Protein AF-A0A1I4N9W4-F1 (afdb_monomer_lite)

Radius of gyration: 17.31 Å; chains: 1; bounding box: 41×51×43 Å

Secondary structure (DSSP, 8-state):
--STHHHHHHHHHHHHHSS---------------HHHHHHHHHHHHHHHTHHHHHHHHS-TTTHHHHHHHHHHHHHHHH---SEEEHHHHHHT--SS--HHHHHHHHHHHHHTTSSEE-SSEEE-TTPPPHHHHHHHHH-

Sequence (140 aa):
MFAGYLFLAGLVWLFLFAGGKKKEQSSSPAITKPHESYDDLERFVELLQSGWSGVSKKVEKVRLPVFATALFVFLRNENSNRSKMSISEFMEYIESDFEKSNLCDLARVAASQGLLEFDGSIVDLKDAPTLKKLLQKLFR

pLDDT: mean 75.77, std 19.56, range [30.22, 95.75]

Structure (mmCIF, N/CA/C/O backbone):
data_AF-A0A1I4N9W4-F1
#
_entry.id   AF-A0A1I4N9W4-F1
#
loop_
_atom_site.group_PDB
_atom_site.id
_atom_site.type_symbol
_atom_site.label_atom_id
_atom_site.label_alt_id
_atom_site.label_comp_id
_atom_site.label_asym_id
_atom_site.label_entity_id
_atom_site.label_seq_id
_atom_site.pdbx_PDB_ins_code
_atom_site.Cartn_x
_atom_site.Cartn_y
_atom_site.Cartn_z
_atom_site.occupancy
_atom_site.B_iso_or_equiv
_atom_site.auth_seq_id
_atom_site.auth_comp_id
_atom_site.auth_asym_id
_atom_site.auth_atom_id
_atom_site.pdbx_PDB_model_num
ATOM 1 N N . MET A 1 1 ? 26.961 17.331 -3.109 1.00 43.72 1 MET A N 1
ATOM 2 C CA . MET A 1 1 ? 26.208 18.599 -3.017 1.00 43.72 1 MET A CA 1
ATOM 3 C C . MET A 1 1 ? 25.538 18.858 -4.361 1.00 43.72 1 MET A C 1
ATOM 5 O O . MET A 1 1 ? 26.236 18.892 -5.360 1.00 43.72 1 MET A O 1
ATOM 9 N N . PHE A 1 2 ? 24.204 18.971 -4.348 1.00 46.72 2 PHE A N 1
ATOM 10 C CA . PHE A 1 2 ? 23.332 19.522 -5.401 1.00 46.72 2 PHE A CA 1
ATOM 11 C C . PHE A 1 2 ? 23.308 18.855 -6.793 1.00 46.72 2 PHE A C 1
ATOM 13 O O . PHE A 1 2 ? 23.692 19.470 -7.779 1.00 46.72 2 PHE A O 1
ATOM 20 N N . ALA A 1 3 ? 22.745 17.643 -6.897 1.00 42.88 3 ALA A N 1
ATOM 21 C CA . ALA A 1 3 ? 22.283 17.087 -8.186 1.00 42.88 3 ALA A CA 1
ATOM 22 C C . ALA A 1 3 ? 20.801 16.643 -8.191 1.00 42.88 3 ALA A C 1
ATOM 24 O O . ALA A 1 3 ? 20.201 16.552 -9.256 1.00 42.88 3 ALA A O 1
ATOM 25 N N . GLY A 1 4 ? 20.174 16.439 -7.023 1.00 39.00 4 GLY A N 1
ATOM 26 C CA . GLY A 1 4 ? 18.785 15.950 -6.931 1.00 39.00 4 GLY A CA 1
ATOM 27 C C . GLY A 1 4 ? 17.691 16.987 -7.225 1.00 39.00 4 GLY A C 1
ATOM 28 O O . GLY A 1 4 ? 16.578 16.623 -7.582 1.00 39.00 4 GLY A O 1
ATOM 29 N N . TYR A 1 5 ? 17.992 18.288 -7.142 1.00 44.47 5 TYR A N 1
ATOM 30 C CA . TYR A 1 5 ? 16.978 19.339 -7.343 1.00 44.47 5 TYR A CA 1
ATOM 31 C C . TYR A 1 5 ? 16.657 19.633 -8.816 1.00 44.47 5 TYR A C 1
ATOM 33 O O . TYR A 1 5 ? 15.600 20.185 -9.111 1.00 44.47 5 TYR A O 1
ATOM 41 N N . LEU A 1 6 ? 17.533 19.251 -9.752 1.00 46.62 6 LEU A N 1
ATOM 42 C CA . LEU A 1 6 ? 17.300 19.483 -11.183 1.00 46.62 6 LEU A CA 1
ATOM 43 C C . LEU A 1 6 ? 16.367 18.434 -11.807 1.00 46.62 6 LEU A C 1
ATOM 45 O O . LEU A 1 6 ? 15.723 18.722 -12.813 1.00 46.62 6 LEU A O 1
ATOM 49 N N . PHE A 1 7 ? 16.237 17.252 -11.196 1.00 50.47 7 PHE A N 1
ATOM 50 C CA . PHE A 1 7 ? 15.380 16.186 -11.721 1.00 50.47 7 PHE A CA 1
ATOM 51 C C . PHE A 1 7 ? 13.899 16.396 -11.363 1.00 50.47 7 PHE A C 1
ATOM 53 O O . PHE A 1 7 ? 13.030 16.234 -12.219 1.00 50.47 7 PHE A O 1
ATOM 60 N N . LEU A 1 8 ? 13.609 16.872 -10.144 1.00 51.22 8 LEU A N 1
ATOM 61 C CA . LEU A 1 8 ? 12.237 17.177 -9.712 1.00 51.22 8 LEU A CA 1
ATOM 62 C C . LEU A 1 8 ? 11.617 18.338 -10.509 1.00 51.22 8 LEU A C 1
ATOM 64 O O . LEU A 1 8 ? 10.459 18.269 -10.915 1.00 51.22 8 LEU A O 1
ATOM 68 N N . ALA A 1 9 ? 12.402 19.385 -10.792 1.00 51.72 9 ALA A N 1
ATOM 69 C CA . ALA A 1 9 ? 11.951 20.503 -11.623 1.00 51.72 9 ALA A CA 1
ATOM 70 C C . ALA A 1 9 ? 11.684 20.072 -13.079 1.00 51.72 9 ALA A C 1
ATOM 72 O O . ALA A 1 9 ? 10.755 20.576 -13.709 1.00 51.72 9 ALA A O 1
ATOM 73 N N . GLY A 1 10 ? 12.453 19.106 -13.599 1.00 47.53 10 GLY A N 1
ATOM 74 C CA . GLY A 1 10 ? 12.253 18.533 -14.933 1.00 47.53 10 GLY A CA 1
ATOM 75 C C . GLY A 1 10 ? 10.955 17.729 -15.061 1.00 47.53 10 GLY A C 1
ATOM 76 O O . GLY A 1 10 ? 10.261 17.851 -16.072 1.00 47.53 10 GLY A O 1
ATOM 77 N N . LEU A 1 11 ? 10.584 16.975 -14.022 1.00 56.06 11 LEU A N 1
ATOM 78 C CA . LEU A 1 11 ? 9.321 16.229 -13.972 1.00 56.06 11 LEU A CA 1
ATOM 79 C C . LEU A 1 11 ? 8.111 17.171 -13.966 1.00 56.06 11 LEU A C 1
ATOM 81 O O . LEU A 1 11 ? 7.211 17.015 -14.789 1.00 56.06 11 LEU A O 1
ATOM 85 N N . VAL A 1 12 ? 8.122 18.215 -13.130 1.00 57.28 12 VAL A N 1
ATOM 86 C CA . VAL A 1 12 ? 7.032 19.211 -13.086 1.00 57.28 12 VAL A CA 1
ATOM 87 C C . VAL A 1 12 ? 6.925 19.993 -14.406 1.00 57.28 12 VAL A C 1
ATOM 89 O O . VAL A 1 12 ? 5.821 20.251 -14.890 1.00 57.28 12 VAL A O 1
ATOM 92 N N . TRP A 1 13 ? 8.054 20.319 -15.047 1.00 46.56 13 TRP A N 1
ATOM 93 C CA . TRP A 1 13 ? 8.070 21.034 -16.329 1.00 46.56 13 TRP A CA 1
ATOM 94 C C . TRP A 1 13 ? 7.523 20.193 -17.496 1.00 46.56 13 TRP A C 1
ATOM 96 O O . TRP A 1 13 ? 6.801 20.716 -18.349 1.00 46.56 13 TRP A O 1
ATOM 106 N N . LEU A 1 14 ? 7.814 18.888 -17.534 1.00 54.12 14 LEU A N 1
ATOM 107 C CA . LEU A 1 14 ? 7.288 17.980 -18.562 1.00 54.12 14 LEU A CA 1
ATOM 108 C C . LEU A 1 14 ? 5.758 17.847 -18.491 1.00 54.12 14 LEU A C 1
ATOM 110 O O . LEU A 1 14 ? 5.108 17.825 -19.538 1.00 54.12 14 LEU A O 1
ATOM 114 N N . PHE A 1 15 ? 5.166 17.863 -17.292 1.00 56.66 15 PHE A N 1
ATOM 115 C CA . PHE A 1 15 ? 3.706 17.839 -17.126 1.00 56.66 15 PHE A CA 1
ATOM 116 C C . PHE A 1 15 ? 3.018 19.159 -17.507 1.00 56.66 15 PHE A C 1
ATOM 118 O O . PHE A 1 15 ? 1.895 19.129 -18.013 1.00 56.66 15 PHE A O 1
ATOM 125 N N . LEU A 1 16 ? 3.680 20.307 -17.325 1.00 55.78 16 LEU A N 1
ATOM 126 C CA . LEU A 1 16 ? 3.128 21.615 -17.702 1.00 55.78 16 LEU A CA 1
ATOM 127 C C . LEU A 1 16 ? 3.194 21.890 -19.216 1.00 55.78 16 LEU A C 1
ATOM 129 O O . LEU A 1 16 ? 2.328 22.589 -19.738 1.00 55.78 16 LEU A O 1
ATOM 133 N N . PHE A 1 17 ? 4.174 21.330 -19.940 1.00 50.53 17 PHE A N 1
ATOM 134 C CA . PHE A 1 17 ? 4.397 21.640 -21.364 1.00 50.53 17 PHE A CA 1
ATOM 135 C C . PHE A 1 17 ? 4.078 20.510 -22.360 1.00 50.53 17 PHE A C 1
ATOM 137 O O . PHE A 1 17 ? 3.990 20.783 -23.559 1.00 50.53 17 PHE A O 1
ATOM 144 N N . ALA A 1 18 ? 3.827 19.270 -21.920 1.00 46.31 18 ALA A N 1
ATOM 145 C CA . ALA A 1 18 ? 3.349 18.202 -22.813 1.00 46.31 18 ALA A CA 1
ATOM 146 C C . ALA A 1 18 ? 1.893 18.411 -23.296 1.00 46.31 18 ALA A C 1
ATOM 148 O O . ALA A 1 18 ? 1.441 17.763 -24.241 1.00 46.31 18 ALA A O 1
ATOM 149 N N . GLY A 1 19 ? 1.164 19.359 -22.699 1.00 41.97 19 GLY A N 1
ATOM 150 C CA . GLY A 1 19 ? -0.192 19.756 -23.078 1.00 41.97 19 GLY A CA 1
ATOM 151 C C . GLY A 1 19 ? -0.254 20.912 -24.081 1.00 41.97 19 GLY A C 1
ATOM 152 O O . GLY A 1 19 ? -0.772 21.966 -23.751 1.00 41.97 19 GLY A O 1
ATOM 153 N N . GLY A 1 20 ? 0.233 20.706 -25.307 1.00 38.22 20 GLY A N 1
ATOM 154 C CA . GLY A 1 20 ? -0.336 21.292 -26.533 1.00 38.22 20 GLY A CA 1
ATOM 155 C C . GLY A 1 20 ? -0.428 22.824 -26.692 1.00 38.22 20 GLY A C 1
ATOM 156 O O . GLY A 1 20 ? -1.268 23.504 -26.113 1.00 38.22 20 GLY A O 1
ATOM 157 N N . LYS A 1 21 ? 0.313 23.328 -27.688 1.00 50.25 21 LYS A N 1
ATOM 158 C CA . LYS A 1 21 ? 0.015 24.543 -28.470 1.00 50.25 21 LYS A CA 1
ATOM 159 C C . LYS A 1 21 ? -1.494 24.824 -28.604 1.00 50.25 21 LYS A C 1
ATOM 161 O O . LYS A 1 21 ? -2.174 24.065 -29.294 1.00 50.25 21 LYS A O 1
ATOM 166 N N . LYS A 1 22 ? -1.972 25.986 -28.141 1.00 38.22 22 LYS A N 1
ATOM 167 C CA . LYS A 1 22 ? -3.057 26.733 -28.805 1.00 38.22 22 LYS A CA 1
ATOM 168 C C . LYS A 1 22 ? -2.809 28.241 -28.746 1.00 38.22 22 LYS A C 1
ATOM 170 O O . LYS A 1 22 ? -2.272 28.771 -27.783 1.00 38.22 22 LYS A O 1
ATOM 175 N N . LYS A 1 23 ? -3.136 28.851 -29.882 1.00 38.25 23 LYS A N 1
ATOM 176 C CA . LYS A 1 23 ? -2.934 30.235 -30.308 1.00 38.25 23 LYS A CA 1
ATOM 177 C C . LYS A 1 23 ? -3.779 31.229 -29.500 1.00 38.25 23 LYS A C 1
ATOM 179 O O . LYS A 1 23 ? -4.819 30.855 -28.978 1.00 38.25 23 LYS A O 1
ATOM 184 N N . GLU A 1 24 ? -3.287 32.467 -29.488 1.00 38.72 24 GLU A N 1
ATOM 185 C CA . GLU A 1 24 ? -3.976 33.767 -29.450 1.00 38.72 24 GLU A CA 1
ATOM 186 C C . GLU A 1 24 ? -5.461 33.890 -29.028 1.00 38.72 24 GLU A C 1
ATOM 188 O O . GLU A 1 24 ? -6.356 33.262 -29.583 1.00 38.72 24 GLU A O 1
ATOM 193 N N . GLN A 1 25 ? -5.660 34.934 -28.209 1.00 34.41 25 GLN A N 1
ATOM 194 C CA . GLN A 1 25 ? -6.748 35.929 -28.207 1.00 34.41 25 GLN A CA 1
ATOM 195 C C . GLN A 1 25 ? -7.981 35.768 -27.287 1.00 34.41 25 GLN A C 1
ATOM 197 O O . GLN A 1 25 ? -8.839 34.916 -27.464 1.00 34.41 25 GLN A O 1
ATOM 202 N N . SER A 1 26 ? -8.087 36.792 -26.426 1.00 30.22 26 SER A N 1
ATOM 203 C CA . SER A 1 26 ? -9.260 37.538 -25.928 1.00 30.22 26 SER A CA 1
ATOM 204 C C . SER A 1 26 ? -10.287 36.930 -24.959 1.00 30.22 26 SER A C 1
ATOM 206 O O . SER A 1 26 ? -11.014 35.998 -25.270 1.00 30.22 26 SER A O 1
ATOM 208 N N . SER A 1 27 ? -10.451 37.690 -23.866 1.00 35.59 27 SER A N 1
ATOM 209 C CA . SER A 1 27 ? -11.700 38.080 -23.186 1.00 35.59 27 SER A CA 1
ATOM 210 C C . SER A 1 27 ? -12.586 37.017 -22.520 1.00 35.59 27 SER A C 1
ATOM 212 O O . SER A 1 27 ? -13.545 36.555 -23.117 1.00 35.59 27 SER A O 1
ATOM 214 N N . SER A 1 28 ? -12.349 36.850 -21.207 1.00 32.78 28 SER A N 1
ATOM 215 C CA . SER A 1 28 ? -13.329 36.703 -20.101 1.00 32.78 28 SER A CA 1
ATOM 216 C C . SER A 1 28 ? -14.359 35.546 -20.122 1.00 32.78 28 SER A C 1
ATOM 218 O O . SER A 1 28 ? -14.635 34.930 -21.141 1.00 32.78 28 SER A O 1
ATOM 220 N N . PRO A 1 29 ? -14.985 35.233 -18.975 1.00 49.44 29 PRO A N 1
ATOM 221 C CA . PRO A 1 29 ? -14.454 34.413 -17.901 1.00 49.44 29 PRO A CA 1
ATOM 222 C C . PRO A 1 29 ? -15.139 33.036 -17.911 1.00 49.44 29 PRO A C 1
ATOM 224 O O . PRO A 1 29 ? -16.357 32.928 -17.795 1.00 49.44 29 PRO A O 1
ATOM 227 N N . ALA A 1 30 ? -14.360 31.961 -17.987 1.00 34.12 30 ALA A N 1
ATOM 228 C CA . ALA A 1 30 ? -14.860 30.619 -17.723 1.00 34.12 30 ALA A CA 1
ATOM 229 C C . ALA A 1 30 ? -14.116 30.076 -16.507 1.00 34.12 30 ALA A C 1
ATOM 231 O O . ALA A 1 30 ? -12.929 29.762 -16.572 1.00 34.12 30 ALA A O 1
ATOM 232 N N . ILE A 1 31 ? -14.834 29.982 -15.386 1.00 47.47 31 ILE A N 1
ATOM 233 C CA . ILE A 1 31 ? -14.471 29.141 -14.248 1.00 47.47 31 ILE A CA 1
ATOM 234 C C . ILE A 1 31 ? -14.464 27.701 -14.766 1.00 47.47 31 ILE A C 1
ATOM 236 O O . ILE A 1 31 ? -15.445 26.969 -14.684 1.00 47.47 31 ILE A O 1
ATOM 240 N N . THR A 1 32 ? -13.358 27.288 -15.361 1.00 36.94 32 THR A N 1
ATOM 241 C CA . THR A 1 32 ? -13.021 25.879 -15.471 1.00 36.94 32 THR A CA 1
ATOM 242 C C . THR A 1 32 ? -12.323 25.519 -14.176 1.00 36.94 32 THR A C 1
ATOM 244 O O . THR A 1 32 ? -11.318 26.131 -13.828 1.00 36.94 32 THR A O 1
ATOM 247 N N . LYS A 1 33 ? -12.871 24.546 -13.447 1.00 42.56 33 LYS A N 1
ATOM 248 C CA . LYS A 1 33 ? -12.224 23.891 -12.311 1.00 42.56 33 LYS A CA 1
ATOM 249 C C . LYS A 1 33 ? -11.362 22.716 -12.812 1.00 42.56 33 LYS A C 1
ATOM 251 O O . LYS A 1 33 ? -11.881 21.607 -12.905 1.00 42.56 33 LYS A O 1
ATOM 256 N N . PRO A 1 34 ? -10.064 22.899 -13.108 1.00 40.66 34 PRO A N 1
ATOM 257 C CA . PRO A 1 34 ? -9.103 21.802 -13.074 1.00 40.66 34 PRO A CA 1
ATOM 258 C C . PRO A 1 34 ? -8.273 21.807 -11.778 1.00 40.66 34 PRO A C 1
ATOM 260 O O . PRO A 1 34 ? -7.583 20.835 -11.504 1.00 40.66 34 PRO A O 1
ATOM 263 N N . HIS A 1 35 ? -8.374 22.850 -10.947 1.00 49.38 35 HIS A N 1
ATOM 264 C CA . HIS A 1 35 ? -7.455 23.100 -9.826 1.00 49.38 35 HIS A CA 1
ATOM 265 C C . HIS A 1 35 ? -7.568 22.105 -8.653 1.00 49.38 35 HIS A C 1
ATOM 267 O O . HIS A 1 35 ? -6.616 21.892 -7.914 1.00 49.38 35 HIS A O 1
ATOM 273 N N . GLU A 1 36 ? -8.729 21.474 -8.489 1.00 52.38 36 GLU A N 1
ATOM 274 C CA . GLU A 1 36 ? -9.041 20.638 -7.324 1.00 52.38 36 GLU A CA 1
ATOM 275 C C . GLU A 1 36 ? -8.327 19.271 -7.325 1.00 52.38 36 GLU A C 1
ATOM 277 O O . GLU A 1 36 ? -8.051 18.727 -6.264 1.00 52.38 36 GLU A O 1
ATOM 282 N N . SER A 1 37 ? -8.036 18.693 -8.497 1.00 54.78 37 SER A N 1
ATOM 283 C CA . SER A 1 37 ? -7.392 17.368 -8.582 1.00 54.78 37 SER A CA 1
ATOM 284 C C . SER A 1 37 ? -5.871 17.430 -8.445 1.00 54.78 37 SER A C 1
ATOM 286 O O . SER A 1 37 ? -5.263 16.403 -8.151 1.00 54.78 37 SER A O 1
ATOM 288 N N . TYR A 1 38 ? -5.273 18.595 -8.709 1.00 60.81 38 TYR A N 1
ATOM 289 C CA . TYR A 1 38 ? -3.837 18.819 -8.548 1.00 60.81 38 TYR A CA 1
ATOM 290 C C . TYR A 1 38 ? -3.477 19.006 -7.071 1.00 60.81 38 TYR A C 1
ATOM 292 O O . TYR A 1 38 ? -2.504 18.415 -6.623 1.00 60.81 38 TYR A O 1
ATOM 300 N N . ASP A 1 39 ? -4.324 19.704 -6.307 1.00 80.19 39 ASP A N 1
ATOM 301 C CA . ASP A 1 39 ? -4.143 19.921 -4.862 1.00 80.19 39 ASP A CA 1
ATOM 302 C C . ASP A 1 39 ? -4.151 18.592 -4.075 1.00 80.19 39 ASP A C 1
ATOM 304 O O . ASP A 1 39 ? -3.266 18.325 -3.267 1.00 80.19 39 ASP A O 1
ATOM 308 N N . ASP A 1 40 ? -5.088 17.684 -4.379 1.00 84.75 40 ASP A N 1
ATOM 309 C CA . ASP A 1 40 ? -5.160 16.373 -3.711 1.00 84.75 40 ASP A CA 1
ATOM 310 C C . ASP A 1 40 ? -3.916 15.494 -3.998 1.00 84.75 40 ASP A C 1
ATOM 312 O O . ASP A 1 40 ? -3.478 14.728 -3.138 1.00 84.75 40 ASP A O 1
ATOM 316 N N . LEU A 1 41 ? -3.326 15.592 -5.197 1.00 84.25 41 LEU A N 1
ATOM 317 C CA . LEU A 1 41 ? -2.097 14.867 -5.545 1.00 84.25 41 LEU A CA 1
ATOM 318 C C . LEU A 1 41 ? -0.862 15.505 -4.896 1.00 84.25 41 LEU A C 1
ATOM 320 O O . LEU A 1 41 ? -0.006 14.785 -4.390 1.00 84.25 41 LEU A O 1
ATOM 324 N N . GLU A 1 42 ? -0.779 16.834 -4.881 1.00 84.25 42 GLU A N 1
ATOM 325 C CA . GLU A 1 42 ? 0.313 17.581 -4.251 1.00 84.25 42 GLU A CA 1
ATOM 326 C C . GLU A 1 42 ? 0.385 17.276 -2.750 1.00 84.25 42 GLU A C 1
ATOM 328 O O . GLU A 1 42 ? 1.422 16.830 -2.260 1.00 84.25 42 GLU A O 1
ATOM 333 N N . ARG A 1 43 ? -0.753 17.336 -2.047 1.00 85.44 43 ARG A N 1
ATOM 334 C CA . ARG A 1 43 ? -0.858 16.929 -0.635 1.00 85.44 43 ARG A CA 1
ATOM 335 C C . ARG A 1 43 ? -0.453 15.478 -0.406 1.00 85.44 43 ARG A C 1
ATOM 337 O O . ARG A 1 43 ? 0.132 15.149 0.625 1.00 85.44 43 ARG A O 1
ATOM 344 N N . PHE A 1 44 ? -0.774 14.585 -1.340 1.00 87.62 44 PHE A N 1
ATOM 345 C CA . PHE A 1 44 ? -0.353 13.190 -1.252 1.00 87.62 44 PHE A CA 1
ATOM 346 C C . PHE A 1 44 ? 1.166 13.048 -1.376 1.00 87.62 44 PHE A C 1
ATOM 348 O O . PHE A 1 44 ? 1.774 12.357 -0.562 1.00 87.62 44 PHE A O 1
ATOM 355 N N . VAL A 1 45 ? 1.792 13.740 -2.328 1.00 84.31 45 VAL A N 1
ATOM 356 C CA . VAL A 1 45 ? 3.253 13.745 -2.483 1.00 84.31 45 VAL A CA 1
ATOM 357 C C . VAL A 1 45 ? 3.938 14.355 -1.257 1.00 84.31 45 VAL A C 1
ATOM 359 O O . VAL A 1 45 ? 4.916 13.790 -0.773 1.00 84.31 45 VAL A O 1
ATOM 362 N N . GLU A 1 46 ? 3.398 15.429 -0.679 1.00 83.94 46 GLU A N 1
ATOM 363 C CA . GLU A 1 46 ? 3.901 15.999 0.580 1.00 83.94 46 GLU A CA 1
ATOM 364 C C . GLU A 1 46 ? 3.840 14.998 1.747 1.00 83.94 46 GLU A C 1
ATOM 366 O O . GLU A 1 46 ? 4.750 14.941 2.582 1.00 83.94 46 GLU A O 1
ATOM 371 N N . LEU A 1 47 ? 2.785 14.174 1.818 1.00 83.75 47 LEU A N 1
ATOM 372 C CA . LEU A 1 47 ? 2.708 13.085 2.796 1.00 83.75 47 LEU A CA 1
ATOM 373 C C . LEU A 1 47 ? 3.805 12.044 2.560 1.00 83.75 47 LEU A C 1
ATOM 375 O O . LEU A 1 47 ? 4.442 11.624 3.526 1.00 83.75 47 LEU A O 1
ATOM 379 N N . LEU A 1 48 ? 4.064 11.663 1.306 1.00 83.69 48 LEU A N 1
ATOM 380 C CA . LEU A 1 48 ? 5.137 10.721 0.970 1.00 83.69 48 LEU A CA 1
ATOM 381 C C . LEU A 1 48 ? 6.518 11.265 1.338 1.00 83.69 48 LEU A C 1
ATOM 383 O O . LEU A 1 48 ? 7.312 10.548 1.944 1.00 83.69 48 LEU A O 1
ATOM 387 N N . GLN A 1 49 ? 6.774 12.544 1.060 1.00 81.31 49 GLN A N 1
ATOM 388 C CA . GLN A 1 49 ? 8.022 13.215 1.433 1.00 81.31 49 GLN A CA 1
ATOM 389 C C . GLN A 1 49 ? 8.229 13.271 2.950 1.00 81.31 49 GLN A C 1
ATOM 391 O O . GLN A 1 49 ? 9.361 13.260 3.422 1.00 81.31 49 GLN A O 1
ATOM 396 N N . SER A 1 50 ? 7.147 13.290 3.733 1.00 77.81 50 SER A N 1
ATOM 397 C CA . SER A 1 50 ? 7.229 13.241 5.197 1.00 77.81 50 SER A CA 1
ATOM 398 C C . SER A 1 50 ? 7.533 11.846 5.770 1.00 77.81 50 SER A C 1
ATOM 400 O O . SER A 1 50 ? 7.669 11.697 6.990 1.00 77.81 50 SER A O 1
ATOM 402 N N . GLY A 1 51 ? 7.638 10.829 4.907 1.00 78.81 51 GLY A N 1
ATOM 403 C CA . GLY A 1 51 ? 7.956 9.453 5.275 1.00 78.81 51 GLY A CA 1
ATOM 404 C C . GLY A 1 51 ? 6.900 8.801 6.173 1.00 78.81 51 GLY A C 1
ATOM 405 O O . GLY A 1 51 ? 5.824 9.346 6.441 1.00 78.81 51 GLY A O 1
ATOM 406 N N . TRP A 1 52 ? 7.215 7.614 6.695 1.00 79.56 52 TRP A N 1
ATOM 407 C CA . TRP A 1 52 ? 6.287 6.857 7.545 1.00 79.56 52 TRP A CA 1
ATOM 408 C C . TRP A 1 52 ? 5.896 7.597 8.835 1.00 79.56 52 TRP A C 1
ATOM 410 O O . TRP A 1 52 ? 4.746 7.546 9.280 1.00 79.56 52 TRP A O 1
ATOM 420 N N . SER A 1 53 ? 6.835 8.347 9.420 1.00 76.88 53 SER A N 1
ATOM 421 C CA . SER A 1 53 ? 6.597 9.171 10.614 1.00 76.88 53 SER A CA 1
ATOM 422 C C . SER A 1 53 ? 5.576 10.283 10.357 1.00 76.88 53 SER A C 1
ATOM 424 O O . SER A 1 53 ? 4.730 10.563 11.206 1.00 76.88 53 SER A O 1
ATOM 426 N N . GLY A 1 54 ? 5.608 10.903 9.176 1.00 76.75 54 GLY A N 1
ATOM 427 C CA . GLY A 1 54 ? 4.621 11.905 8.796 1.00 76.75 54 GLY A CA 1
ATOM 428 C C . GLY A 1 54 ? 3.267 11.296 8.440 1.00 76.75 54 GLY A C 1
ATOM 429 O O . GLY A 1 54 ? 2.239 11.796 8.897 1.00 76.75 54 GLY A O 1
ATOM 430 N N . VAL A 1 55 ? 3.255 10.171 7.721 1.00 80.44 55 VAL A N 1
ATOM 431 C CA . VAL A 1 55 ? 2.025 9.445 7.367 1.00 80.44 55 VAL A CA 1
ATOM 432 C C . VAL A 1 55 ? 1.283 8.963 8.609 1.00 80.44 55 VAL A C 1
ATOM 434 O O . VAL A 1 55 ? 0.100 9.248 8.758 1.00 80.44 55 VAL A O 1
ATOM 437 N N . SER A 1 56 ? 1.972 8.306 9.542 1.00 76.38 56 SER A N 1
ATOM 438 C CA . SER A 1 56 ? 1.363 7.797 10.781 1.00 76.38 56 SER A CA 1
ATOM 439 C C . SER A 1 56 ? 0.784 8.894 11.685 1.00 76.38 56 SER A C 1
ATOM 441 O O . SER A 1 56 ? -0.129 8.620 12.464 1.00 76.38 56 SER A O 1
ATOM 443 N N . LYS A 1 57 ? 1.280 10.135 11.575 1.00 78.44 57 LYS A N 1
ATOM 444 C CA . LYS A 1 57 ? 0.768 11.302 12.314 1.00 78.44 57 LYS A CA 1
ATOM 445 C C . LYS A 1 57 ? -0.375 12.019 11.600 1.00 78.44 57 LYS A C 1
ATOM 447 O O . LYS A 1 57 ? -1.267 12.532 12.267 1.00 78.44 57 LYS A O 1
ATOM 452 N N . LYS A 1 58 ? -0.316 12.116 10.269 1.00 78.12 58 LYS A N 1
ATOM 453 C CA . LYS A 1 58 ? -1.232 12.939 9.461 1.00 78.12 58 LYS A CA 1
ATOM 454 C C . LYS A 1 58 ? -2.406 12.151 8.878 1.00 78.12 58 LYS A C 1
ATOM 456 O O . LYS A 1 58 ? -3.444 12.742 8.599 1.00 78.12 58 LYS A O 1
ATOM 461 N N . VAL A 1 59 ? -2.261 10.840 8.684 1.00 83.00 59 VAL A N 1
ATOM 462 C CA . VAL A 1 59 ? -3.309 9.979 8.128 1.00 83.00 59 VAL A CA 1
ATOM 463 C C . VAL A 1 59 ? -4.060 9.297 9.265 1.00 83.00 59 VAL A C 1
ATOM 465 O O . VAL A 1 59 ? -3.496 8.523 10.037 1.00 83.00 59 VAL A O 1
ATOM 468 N N . GLU A 1 60 ? -5.364 9.558 9.354 1.00 84.00 60 GLU A N 1
ATOM 469 C CA . GLU A 1 60 ? -6.245 8.851 10.283 1.00 84.00 60 GLU A CA 1
ATOM 470 C C . GLU A 1 60 ? -6.180 7.337 10.035 1.00 84.00 60 GLU A C 1
ATOM 472 O O . GLU A 1 60 ? -6.223 6.885 8.889 1.00 84.00 60 GLU A O 1
ATOM 477 N N . LYS A 1 61 ? -6.164 6.524 11.102 1.00 81.00 61 LYS A N 1
ATOM 478 C CA . LYS A 1 61 ? -6.096 5.052 10.992 1.00 81.00 61 LYS A CA 1
ATOM 479 C C . LYS A 1 61 ? -7.162 4.465 10.060 1.00 81.00 61 LYS A C 1
ATOM 481 O O . LYS A 1 61 ? -6.888 3.497 9.360 1.00 81.00 61 LYS A O 1
ATOM 486 N N . VAL A 1 62 ? -8.353 5.069 10.016 1.00 82.62 62 VAL A N 1
ATOM 487 C CA . VAL A 1 62 ? -9.459 4.626 9.149 1.00 82.62 62 VAL A CA 1
ATOM 488 C C . VAL A 1 62 ? -9.186 4.872 7.659 1.00 82.62 62 VAL A C 1
ATOM 490 O O . VAL A 1 62 ? -9.717 4.168 6.804 1.00 82.62 62 VAL A O 1
ATOM 493 N N . ARG A 1 63 ? -8.334 5.852 7.335 1.00 88.38 63 ARG A N 1
ATOM 494 C CA . ARG A 1 63 ? -7.945 6.219 5.966 1.00 88.38 63 ARG A CA 1
ATOM 495 C C . ARG A 1 63 ? -6.622 5.587 5.538 1.00 88.38 63 ARG A C 1
ATOM 497 O O . ARG A 1 63 ? -6.305 5.595 4.351 1.00 88.38 63 ARG A O 1
ATOM 504 N N . LEU A 1 64 ? -5.884 4.980 6.468 1.00 89.00 64 LEU A N 1
ATOM 505 C CA . LEU A 1 64 ? -4.627 4.280 6.197 1.00 89.00 64 LEU A CA 1
ATOM 506 C C . LEU A 1 64 ? -4.728 3.213 5.082 1.00 89.00 64 LEU A C 1
ATOM 508 O O . LEU A 1 64 ? -3.839 3.188 4.236 1.00 89.00 64 LEU A O 1
ATOM 512 N N . PRO A 1 65 ? -5.797 2.392 4.982 1.00 91.44 65 PRO A N 1
ATOM 513 C CA . PRO A 1 65 ? -5.965 1.453 3.864 1.00 91.44 65 PRO A CA 1
ATOM 514 C C . PRO A 1 65 ? -6.100 2.150 2.501 1.00 91.44 65 PRO A C 1
ATOM 516 O O . PRO A 1 65 ? -5.589 1.673 1.487 1.00 91.44 65 PRO A O 1
ATOM 519 N N . VAL A 1 66 ? -6.779 3.301 2.473 1.00 93.12 66 VAL A N 1
ATOM 520 C CA . VAL A 1 66 ? -6.968 4.106 1.257 1.00 93.12 66 VAL A CA 1
ATOM 521 C C . VAL A 1 66 ? -5.645 4.739 0.843 1.00 93.12 66 VAL A C 1
ATOM 523 O O . VAL A 1 66 ? -5.278 4.663 -0.326 1.00 93.12 66 VAL A O 1
ATOM 526 N N . PHE A 1 67 ? -4.906 5.292 1.807 1.00 92.06 67 PHE A N 1
ATOM 527 C CA . PHE A 1 67 ? -3.558 5.809 1.596 1.00 92.06 67 PHE A CA 1
ATOM 528 C C . PHE A 1 67 ? -2.610 4.726 1.062 1.00 92.06 67 PHE A C 1
ATOM 530 O O . PHE A 1 67 ? -1.946 4.939 0.053 1.00 92.06 67 PHE A O 1
ATOM 537 N N . ALA A 1 68 ? -2.594 3.549 1.692 1.00 92.50 68 ALA A N 1
ATOM 538 C CA . ALA A 1 68 ? -1.779 2.412 1.271 1.00 92.50 68 ALA A CA 1
ATOM 539 C C . ALA A 1 68 ? -2.058 2.027 -0.188 1.00 92.50 68 ALA A C 1
ATOM 541 O O . ALA A 1 68 ? -1.143 1.888 -0.994 1.00 92.50 68 ALA A O 1
ATOM 542 N N . THR A 1 69 ? -3.337 1.920 -0.550 1.00 93.62 69 THR A N 1
ATOM 543 C CA . THR A 1 69 ? -3.738 1.606 -1.927 1.00 93.62 69 THR A CA 1
ATOM 544 C C . THR A 1 69 ? -3.322 2.719 -2.892 1.00 93.62 69 THR A C 1
ATOM 546 O O . THR A 1 69 ? -2.828 2.431 -3.980 1.00 93.62 69 THR A O 1
ATOM 549 N N . ALA A 1 70 ? -3.475 3.990 -2.497 1.00 93.25 70 ALA A N 1
ATOM 550 C CA . ALA A 1 70 ? -3.059 5.134 -3.308 1.00 93.25 70 ALA A CA 1
ATOM 551 C C . ALA A 1 70 ? -1.553 5.109 -3.582 1.00 93.25 70 ALA A C 1
ATOM 553 O O . ALA A 1 70 ? -1.151 5.338 -4.718 1.00 93.25 70 ALA A O 1
ATOM 554 N N . LEU A 1 71 ? -0.744 4.756 -2.579 1.00 92.25 71 LEU A N 1
ATOM 555 C CA . LEU A 1 71 ? 0.702 4.595 -2.710 1.00 92.25 71 LEU A CA 1
ATOM 556 C C . LEU A 1 71 ? 1.060 3.533 -3.747 1.00 92.25 71 LEU A C 1
ATOM 558 O O . LEU A 1 71 ? 1.773 3.838 -4.699 1.00 92.25 71 LEU A O 1
ATOM 562 N N . PHE A 1 72 ? 0.535 2.314 -3.622 1.00 92.62 72 PHE A N 1
ATOM 563 C CA . PHE A 1 72 ? 0.865 1.248 -4.571 1.00 92.62 72 PHE A CA 1
ATOM 564 C C . PHE A 1 72 ? 0.381 1.557 -5.993 1.00 92.62 72 PHE A C 1
ATOM 566 O O . PHE A 1 72 ? 1.099 1.297 -6.958 1.00 92.62 72 PHE A O 1
ATOM 573 N N . VAL A 1 73 ? -0.800 2.166 -6.143 1.00 91.56 73 VAL A N 1
ATOM 574 C CA . VAL A 1 73 ? -1.307 2.600 -7.455 1.00 91.56 73 VAL A CA 1
ATOM 575 C C . VAL A 1 73 ? -0.459 3.729 -8.041 1.00 91.56 73 VAL A C 1
ATOM 577 O O . VAL A 1 73 ? -0.202 3.716 -9.243 1.00 91.56 73 VAL A O 1
ATOM 580 N N . PHE A 1 74 ? -0.022 4.687 -7.222 1.00 90.12 74 PHE A N 1
ATOM 581 C CA . PHE A 1 74 ? 0.862 5.773 -7.642 1.00 90.12 74 PHE A CA 1
ATOM 582 C C . PHE A 1 74 ? 2.198 5.220 -8.146 1.00 90.12 74 PHE A C 1
ATOM 584 O O . PHE A 1 74 ? 2.546 5.440 -9.301 1.00 90.12 74 PHE A O 1
ATOM 591 N N . LEU A 1 75 ? 2.880 4.404 -7.338 1.00 88.31 75 LEU A N 1
ATOM 592 C CA . LEU A 1 75 ? 4.162 3.800 -7.712 1.00 88.31 75 LEU A CA 1
ATOM 593 C C . LEU A 1 75 ? 4.050 2.918 -8.951 1.00 88.31 75 LEU A C 1
ATOM 595 O O . LEU A 1 75 ? 4.941 2.937 -9.797 1.00 88.31 75 LEU A O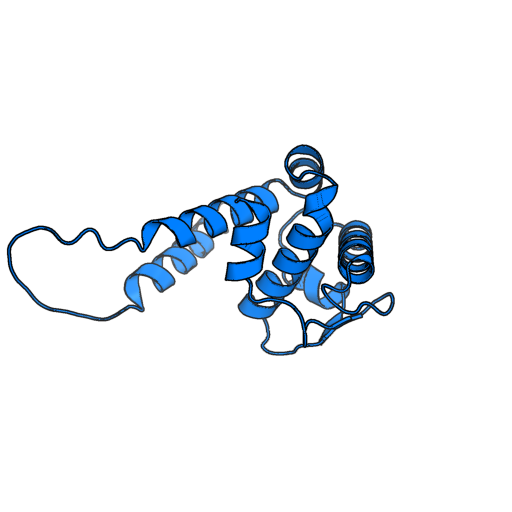 1
ATOM 599 N N . ARG A 1 76 ? 2.946 2.170 -9.082 1.00 88.56 76 ARG A N 1
ATOM 600 C CA . ARG A 1 76 ? 2.664 1.418 -10.300 1.00 88.56 76 ARG A CA 1
ATOM 601 C C . ARG A 1 76 ? 2.586 2.363 -11.491 1.00 88.56 76 ARG A C 1
ATOM 603 O O . ARG A 1 76 ? 3.338 2.183 -12.433 1.00 88.56 76 ARG A O 1
ATOM 610 N N . ASN A 1 77 ? 1.708 3.363 -11.452 1.00 86.50 77 ASN A N 1
ATOM 611 C CA . ASN A 1 77 ? 1.482 4.250 -12.594 1.00 86.50 77 ASN A CA 1
ATOM 612 C C . ASN A 1 77 ? 2.756 4.973 -13.057 1.00 86.50 77 ASN A C 1
ATOM 614 O O . ASN A 1 77 ? 2.914 5.177 -14.257 1.00 86.50 77 ASN A O 1
ATOM 618 N N . GLU A 1 78 ? 3.652 5.321 -12.133 1.00 79.81 78 GLU A N 1
ATOM 619 C CA . GLU A 1 78 ? 4.919 5.981 -12.460 1.00 79.81 78 GLU A CA 1
ATOM 620 C C . GLU A 1 78 ? 5.937 5.036 -13.123 1.00 79.81 78 GLU A C 1
ATOM 622 O O . GLU A 1 78 ? 6.756 5.484 -13.921 1.00 79.81 78 GLU A O 1
ATOM 627 N N . ASN A 1 79 ? 5.892 3.728 -12.835 1.00 76.75 79 ASN A N 1
ATOM 628 C CA . ASN A 1 79 ? 7.008 2.826 -13.152 1.00 76.75 79 ASN A CA 1
ATOM 629 C C . ASN A 1 79 ? 6.640 1.599 -14.001 1.00 76.75 79 ASN A C 1
ATOM 631 O O . ASN A 1 79 ? 7.522 0.950 -14.563 1.00 76.75 79 ASN A O 1
ATOM 635 N N . SER A 1 80 ? 5.361 1.221 -14.092 1.00 77.75 80 SER A N 1
ATOM 636 C CA . SER A 1 80 ? 4.947 -0.033 -14.728 1.00 77.75 80 SER A CA 1
ATOM 637 C C . SER A 1 80 ? 3.439 -0.109 -14.987 1.00 77.75 80 SER A C 1
ATOM 639 O O . SER A 1 80 ? 2.621 0.197 -14.133 1.00 77.75 80 SER A O 1
ATOM 641 N N . ASN A 1 81 ? 3.030 -0.678 -16.121 1.00 79.69 81 ASN A N 1
ATOM 642 C CA . ASN A 1 81 ? 1.613 -0.990 -16.372 1.00 79.69 81 ASN A CA 1
ATOM 643 C C . ASN A 1 81 ? 1.187 -2.372 -15.834 1.00 79.69 81 ASN A C 1
ATOM 645 O O . ASN A 1 81 ? 0.070 -2.822 -16.090 1.00 79.69 81 ASN A O 1
ATOM 649 N N . ARG A 1 82 ? 2.069 -3.076 -15.109 1.00 86.00 82 ARG A N 1
ATOM 650 C CA . ARG A 1 82 ? 1.780 -4.397 -14.530 1.00 86.00 82 ARG A CA 1
ATOM 651 C C . ARG A 1 82 ? 0.822 -4.261 -13.347 1.00 86.00 82 ARG A C 1
ATOM 653 O O . ARG A 1 82 ? 1.016 -3.409 -12.485 1.00 86.00 82 ARG A O 1
ATOM 660 N N . SER A 1 83 ? -0.187 -5.129 -13.275 1.00 87.62 83 SER A N 1
ATOM 661 C CA . SER A 1 83 ? -1.105 -5.152 -12.129 1.00 87.62 83 SER A CA 1
ATOM 662 C C . SER A 1 83 ? -0.459 -5.748 -10.877 1.00 87.62 83 SER A C 1
ATOM 664 O O . SER A 1 83 ? -0.803 -5.335 -9.777 1.00 87.62 83 SER A O 1
ATOM 666 N N . LYS A 1 84 ? 0.501 -6.665 -11.048 1.00 92.25 84 LYS A N 1
ATOM 667 C CA . LYS A 1 84 ? 1.221 -7.347 -9.968 1.00 92.25 84 LYS A CA 1
ATOM 668 C C . LYS A 1 84 ? 2.650 -6.840 -9.846 1.00 92.25 84 LYS A C 1
ATOM 670 O O . LYS A 1 84 ? 3.363 -6.797 -10.850 1.00 92.25 84 LYS A O 1
ATOM 675 N N . MET A 1 85 ? 3.062 -6.519 -8.625 1.00 92.25 85 MET A N 1
ATOM 676 C CA . MET A 1 85 ? 4.444 -6.172 -8.285 1.00 92.25 85 MET A CA 1
ATOM 677 C C . MET A 1 85 ? 4.786 -6.626 -6.871 1.00 92.25 85 MET A C 1
ATOM 679 O O . MET A 1 85 ? 3.948 -6.603 -5.971 1.00 92.25 85 MET A O 1
ATOM 683 N N . SER A 1 86 ? 6.033 -7.037 -6.677 1.00 92.94 86 SER A N 1
ATOM 684 C CA . SER A 1 86 ? 6.561 -7.370 -5.360 1.00 92.94 86 SER A CA 1
ATOM 685 C C . SER A 1 86 ? 6.849 -6.117 -4.531 1.00 92.94 86 SER A C 1
ATOM 687 O O . SER A 1 86 ? 7.166 -5.054 -5.061 1.00 92.94 86 SER A O 1
ATOM 689 N N . ILE A 1 87 ? 6.803 -6.244 -3.203 1.00 92.38 87 ILE A N 1
ATOM 690 C CA . ILE A 1 87 ? 7.203 -5.167 -2.284 1.00 92.38 87 ILE A CA 1
ATOM 691 C C . ILE A 1 87 ? 8.654 -4.733 -2.540 1.00 92.38 87 ILE A C 1
ATOM 693 O O . ILE A 1 87 ? 8.962 -3.552 -2.431 1.00 92.38 87 ILE A O 1
ATOM 697 N N . SER A 1 88 ? 9.537 -5.670 -2.908 1.00 89.94 88 SER A N 1
ATOM 698 C CA . SER A 1 88 ? 10.919 -5.343 -3.273 1.00 89.94 88 SER A CA 1
ATOM 699 C C . SER A 1 88 ? 10.983 -4.456 -4.522 1.00 89.94 88 SER A C 1
ATOM 701 O O . SER A 1 88 ? 11.711 -3.476 -4.505 1.00 89.94 88 SER A O 1
ATOM 703 N N . GLU A 1 89 ? 10.186 -4.743 -5.559 1.00 89.81 89 GLU A N 1
ATOM 704 C CA . GLU A 1 89 ? 10.097 -3.875 -6.745 1.00 89.81 89 GLU A CA 1
ATOM 705 C C . GLU A 1 89 ? 9.558 -2.485 -6.376 1.00 89.81 89 GLU A C 1
ATOM 707 O O . GLU A 1 89 ? 10.093 -1.482 -6.827 1.00 89.81 89 GLU A O 1
ATOM 712 N N . PHE A 1 90 ? 8.550 -2.388 -5.500 1.00 87.88 90 PHE A N 1
ATOM 713 C CA . PHE A 1 90 ? 8.066 -1.081 -5.034 1.00 87.88 90 PHE A CA 1
ATOM 714 C C . PHE A 1 90 ? 9.126 -0.274 -4.2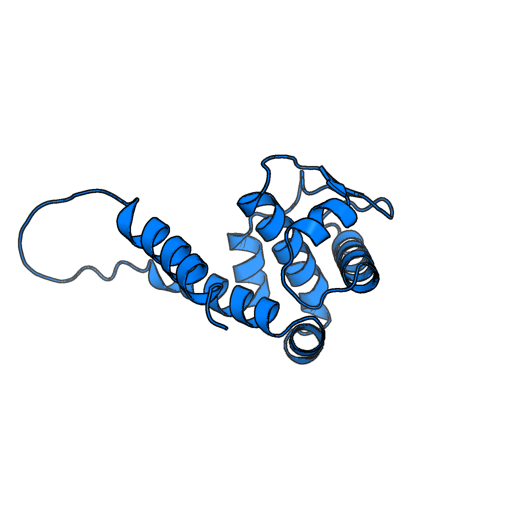77 1.00 87.88 90 PHE A C 1
ATOM 716 O O . PHE A 1 90 ? 9.132 0.952 -4.375 1.00 87.88 90 PHE A O 1
ATOM 723 N N . MET A 1 91 ? 10.017 -0.938 -3.538 1.00 86.69 91 MET A N 1
ATOM 724 C CA . MET A 1 91 ? 11.116 -0.267 -2.843 1.00 86.69 91 MET A CA 1
ATOM 725 C C . MET A 1 91 ? 12.137 0.356 -3.792 1.00 86.69 91 MET A C 1
ATOM 727 O O . MET A 1 91 ? 12.739 1.358 -3.428 1.00 86.69 91 MET A O 1
ATOM 731 N N . GLU A 1 92 ? 12.317 -0.188 -4.995 1.00 85.69 92 GLU A N 1
ATOM 732 C CA . GLU A 1 92 ? 13.214 0.407 -5.996 1.00 85.69 92 GLU A CA 1
ATOM 733 C C . GLU A 1 92 ? 12.701 1.768 -6.493 1.00 85.69 92 GLU A C 1
ATOM 735 O O . GLU A 1 92 ? 13.485 2.587 -6.968 1.00 85.69 92 GLU A O 1
ATOM 740 N N . TYR A 1 93 ? 11.397 2.027 -6.351 1.00 80.81 93 TYR A N 1
ATOM 741 C CA . TYR A 1 93 ? 10.733 3.247 -6.818 1.00 80.81 93 TYR A CA 1
ATOM 742 C C . TYR A 1 93 ? 10.438 4.260 -5.711 1.00 80.81 93 TYR A C 1
ATOM 744 O O . TYR A 1 93 ? 9.965 5.364 -5.986 1.00 80.81 93 TYR A O 1
ATOM 752 N N . ILE A 1 94 ? 10.674 3.889 -4.456 1.00 75.75 94 ILE A N 1
ATOM 753 C CA . ILE A 1 94 ? 10.501 4.777 -3.317 1.00 75.75 94 ILE A CA 1
ATOM 754 C C . ILE A 1 94 ? 11.868 5.360 -2.941 1.00 75.75 94 ILE A C 1
ATOM 756 O O . ILE A 1 94 ? 12.734 4.656 -2.437 1.00 75.75 94 ILE A O 1
ATOM 760 N N . GLU A 1 95 ? 12.028 6.676 -3.093 1.00 66.75 95 GLU A N 1
ATOM 761 C CA . GLU A 1 95 ? 13.180 7.414 -2.538 1.00 66.75 95 GLU A CA 1
ATOM 762 C C . GLU A 1 95 ? 13.012 7.771 -1.044 1.00 66.75 95 GLU A C 1
ATOM 764 O O . GLU A 1 95 ? 13.865 8.430 -0.456 1.00 66.75 95 GLU A O 1
ATOM 769 N N . SER A 1 96 ? 11.898 7.380 -0.420 1.00 65.50 96 SER A N 1
ATOM 770 C CA . SER A 1 96 ? 11.555 7.756 0.961 1.00 65.50 96 SER A CA 1
ATOM 771 C C . SER A 1 96 ? 11.961 6.704 2.000 1.00 65.50 96 SER A C 1
ATOM 773 O O . SER A 1 96 ? 12.138 5.535 1.666 1.00 65.50 96 SER A O 1
ATOM 775 N N . ASP A 1 97 ? 11.986 7.099 3.278 1.00 71.06 97 ASP A N 1
ATOM 776 C CA . ASP A 1 97 ? 12.348 6.277 4.453 1.00 71.06 97 ASP A CA 1
ATOM 777 C C . ASP A 1 97 ? 11.373 5.117 4.773 1.00 71.06 97 ASP A C 1
ATOM 779 O O . ASP A 1 97 ? 11.225 4.683 5.919 1.00 71.06 97 ASP A O 1
ATOM 783 N N . PHE A 1 98 ? 10.636 4.616 3.786 1.00 78.50 98 PHE A N 1
ATOM 784 C CA . PHE A 1 98 ? 9.773 3.461 3.966 1.00 78.50 98 PHE A CA 1
ATOM 785 C C . PHE A 1 98 ? 10.593 2.179 3.947 1.00 78.50 98 PHE A C 1
ATOM 787 O O . PHE A 1 98 ? 11.024 1.686 2.908 1.00 78.50 98 PHE A O 1
ATOM 794 N N . GLU A 1 99 ? 10.740 1.592 5.127 1.00 85.31 99 GLU A N 1
ATOM 795 C CA . GLU A 1 99 ? 11.232 0.231 5.254 1.00 85.31 99 GLU A CA 1
ATOM 796 C C . GLU A 1 99 ? 10.297 -0.781 4.573 1.00 85.31 99 GLU A C 1
ATOM 798 O O . GLU A 1 99 ? 9.075 -0.603 4.493 1.00 85.31 99 GLU A O 1
ATOM 803 N N . LYS A 1 100 ? 10.872 -1.915 4.157 1.00 86.00 100 LYS A N 1
ATOM 804 C CA . LYS A 1 100 ? 10.130 -3.050 3.590 1.00 86.00 100 LYS A CA 1
ATOM 805 C C . LYS A 1 100 ? 8.983 -3.514 4.493 1.00 86.00 100 LYS A C 1
ATOM 807 O O . LYS A 1 100 ? 7.906 -3.845 4.005 1.00 86.00 100 LYS A O 1
ATOM 812 N N . SER A 1 101 ? 9.226 -3.535 5.803 1.00 88.25 101 SER A N 1
ATOM 813 C CA . SER A 1 101 ? 8.250 -3.839 6.858 1.00 88.25 101 SER A CA 1
ATOM 814 C C . SER A 1 101 ? 7.030 -2.917 6.775 1.00 88.25 101 SER A C 1
ATOM 816 O O . SER A 1 101 ? 5.904 -3.405 6.711 1.00 88.25 101 SER A O 1
ATOM 818 N N . ASN A 1 102 ? 7.255 -1.605 6.663 1.00 88.81 102 ASN A N 1
ATOM 819 C CA . ASN A 1 102 ? 6.197 -0.598 6.562 1.00 88.81 102 ASN A CA 1
ATOM 820 C C . ASN A 1 102 ? 5.347 -0.796 5.300 1.00 88.81 102 ASN A C 1
ATOM 822 O O . ASN A 1 102 ? 4.122 -0.694 5.356 1.00 88.81 102 ASN A O 1
ATOM 826 N N . LEU A 1 103 ? 5.973 -1.119 4.163 1.00 90.06 103 LEU A N 1
ATOM 827 C CA . LEU A 1 103 ? 5.245 -1.411 2.925 1.00 90.06 103 LEU A CA 1
ATOM 828 C C . LEU A 1 103 ? 4.438 -2.709 3.019 1.00 90.06 103 LEU A C 1
ATOM 830 O O . LEU A 1 103 ? 3.284 -2.736 2.595 1.00 90.06 103 LEU A O 1
ATOM 834 N N . CYS A 1 104 ? 4.994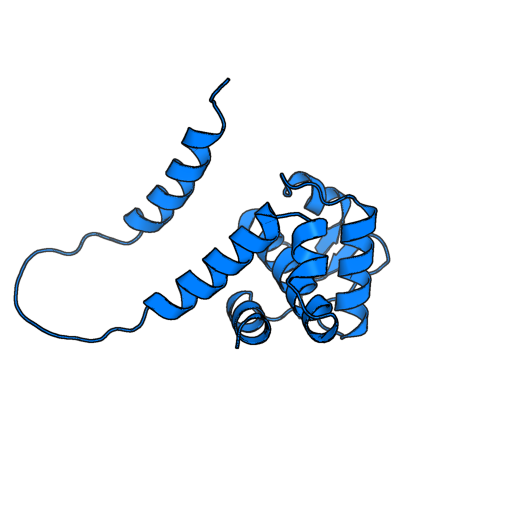 -3.765 3.614 1.00 92.06 104 CYS A N 1
ATOM 835 C CA . CYS A 1 104 ? 4.249 -4.998 3.872 1.00 92.06 104 CYS A CA 1
ATOM 836 C C . CYS A 1 104 ? 3.035 -4.755 4.780 1.00 92.06 104 CYS A C 1
ATOM 838 O O . CYS A 1 104 ? 1.954 -5.285 4.519 1.00 92.06 104 CYS A O 1
ATOM 840 N N . ASP A 1 105 ? 3.189 -3.947 5.828 1.00 91.44 105 ASP A N 1
ATOM 841 C CA . ASP A 1 105 ? 2.091 -3.621 6.736 1.00 91.44 105 ASP A CA 1
ATOM 842 C C . ASP A 1 105 ? 1.021 -2.775 6.042 1.00 91.44 105 ASP A C 1
ATOM 844 O O . ASP A 1 105 ? -0.170 -3.053 6.187 1.00 91.44 105 ASP A O 1
ATOM 848 N N . LEU A 1 106 ? 1.418 -1.811 5.208 1.00 92.00 106 LEU A N 1
ATOM 849 C CA . LEU A 1 106 ? 0.482 -1.048 4.384 1.00 92.00 106 LEU A CA 1
ATOM 850 C C . LEU A 1 106 ? -0.282 -1.931 3.398 1.00 92.00 106 LEU A C 1
ATOM 852 O O . LEU A 1 106 ? -1.504 -1.808 3.293 1.00 92.00 106 LEU A O 1
ATOM 856 N N . ALA A 1 107 ? 0.407 -2.847 2.715 1.00 93.62 107 ALA A N 1
ATOM 857 C CA . ALA A 1 107 ? -0.226 -3.797 1.808 1.00 93.62 107 ALA A CA 1
ATOM 858 C C . ALA A 1 107 ? -1.230 -4.684 2.552 1.00 93.62 107 ALA A C 1
ATOM 860 O O . ALA A 1 107 ? -2.365 -4.841 2.106 1.00 93.62 107 ALA A O 1
ATOM 861 N N . ARG A 1 108 ? -0.866 -5.186 3.737 1.00 94.69 108 ARG A N 1
ATOM 862 C CA . ARG A 1 108 ? -1.764 -5.987 4.579 1.00 94.69 108 ARG A CA 1
ATOM 863 C C . ARG A 1 108 ? -2.996 -5.195 5.020 1.00 94.69 108 ARG A C 1
ATOM 865 O O . ARG A 1 108 ? -4.108 -5.718 4.975 1.00 94.69 108 ARG A O 1
ATOM 872 N N . VAL A 1 109 ? -2.824 -3.936 5.421 1.00 93.25 109 VAL A N 1
ATOM 873 C CA . VAL A 1 109 ? -3.932 -3.066 5.839 1.00 93.25 109 VAL A CA 1
ATOM 874 C C . VAL A 1 109 ? -4.871 -2.771 4.664 1.00 93.25 109 VAL A C 1
ATOM 876 O O . VAL A 1 109 ? -6.088 -2.867 4.824 1.00 93.25 109 VAL A O 1
ATOM 879 N N . ALA A 1 110 ? -4.344 -2.485 3.474 1.00 93.31 110 ALA A N 1
ATOM 880 C CA . ALA A 1 110 ? -5.151 -2.297 2.267 1.00 93.31 110 ALA A CA 1
ATOM 881 C C . ALA A 1 110 ? -5.900 -3.575 1.849 1.00 93.31 110 ALA A C 1
ATOM 883 O O . ALA A 1 110 ? -7.101 -3.522 1.571 1.00 93.31 110 ALA A O 1
ATOM 884 N N . ALA A 1 111 ? -5.220 -4.725 1.880 1.00 94.12 111 ALA A N 1
ATOM 885 C CA . ALA A 1 111 ? -5.807 -6.030 1.580 1.00 94.12 111 ALA A CA 1
ATOM 886 C C . ALA A 1 111 ? -6.933 -6.396 2.555 1.00 94.12 111 ALA A C 1
ATOM 888 O O . ALA A 1 111 ? -7.966 -6.914 2.141 1.00 94.12 111 ALA A O 1
ATOM 889 N N . SER A 1 112 ? -6.790 -6.052 3.841 1.00 92.62 112 SER A N 1
ATOM 890 C CA . SER A 1 112 ? -7.828 -6.296 4.855 1.00 92.62 112 SER A CA 1
ATOM 891 C C . SER A 1 112 ? -9.145 -5.558 4.581 1.00 92.62 112 SER A C 1
ATOM 893 O O . SER A 1 112 ? -10.188 -5.940 5.103 1.00 92.62 112 SER A O 1
ATOM 895 N N . GLN A 1 113 ? -9.099 -4.506 3.758 1.00 91.69 113 GLN A N 1
ATOM 896 C CA . GLN A 1 113 ? -10.261 -3.735 3.313 1.00 91.69 113 GLN A CA 1
ATOM 897 C C . GLN A 1 113 ? -10.699 -4.084 1.882 1.00 91.69 113 GLN A C 1
ATOM 899 O O . GLN A 1 113 ? -11.561 -3.400 1.331 1.00 91.69 113 GLN A O 1
ATOM 904 N N . GLY A 1 114 ? -10.098 -5.106 1.261 1.00 90.56 114 GLY A N 1
ATOM 905 C CA . GLY A 1 114 ? -10.421 -5.530 -0.103 1.00 90.56 114 GLY A CA 1
ATOM 906 C C . GLY A 1 114 ? -10.084 -4.494 -1.178 1.00 90.56 114 GLY A C 1
ATOM 907 O O . GLY A 1 114 ? -10.711 -4.486 -2.232 1.00 90.56 114 GLY A O 1
ATOM 908 N N . LEU A 1 115 ? -9.143 -3.580 -0.910 1.00 92.25 115 LEU A N 1
ATOM 909 C CA . LEU A 1 115 ? -8.758 -2.531 -1.865 1.00 92.25 115 LEU A CA 1
ATOM 910 C C . LEU A 1 115 ? -7.677 -2.984 -2.860 1.00 92.25 115 LEU A C 1
ATOM 912 O O . LEU A 1 115 ? -7.480 -2.335 -3.886 1.00 92.25 115 LEU A O 1
ATOM 916 N N . LEU A 1 116 ? -6.977 -4.068 -2.532 1.00 93.69 116 LEU A N 1
ATOM 917 C CA . LEU A 1 116 ? -5.969 -4.753 -3.337 1.00 93.69 116 LEU A CA 1
ATOM 918 C C . LEU A 1 116 ? -5.842 -6.201 -2.848 1.00 93.69 116 LEU A C 1
ATOM 920 O O . LEU A 1 116 ? -6.351 -6.528 -1.772 1.00 93.69 116 LEU A O 1
ATOM 924 N N . GLU A 1 117 ? -5.124 -7.047 -3.583 1.00 95.56 117 GLU A N 1
ATOM 925 C CA . GLU A 1 117 ? -4.736 -8.375 -3.094 1.00 95.56 117 GLU A CA 1
ATOM 926 C C . GLU A 1 117 ? -3.268 -8.382 -2.660 1.00 95.56 117 GLU A C 1
ATOM 928 O O . GLU A 1 117 ? -2.419 -7.746 -3.287 1.00 95.56 117 GLU A O 1
ATOM 933 N N . PHE A 1 118 ? -2.959 -9.103 -1.582 1.00 95.75 118 PHE A N 1
ATOM 934 C CA . PHE A 1 118 ? -1.599 -9.225 -1.065 1.00 95.75 118 PHE A CA 1
ATOM 935 C C . PHE A 1 118 ? -1.333 -10.645 -0.568 1.00 95.75 118 PHE A C 1
ATOM 937 O O . PHE A 1 118 ? -2.034 -11.128 0.321 1.00 95.75 118 PHE A O 1
ATOM 944 N N . ASP A 1 119 ? -0.302 -11.297 -1.109 1.00 92.38 119 ASP A N 1
ATOM 945 C CA . ASP A 1 119 ? 0.062 -12.683 -0.763 1.00 92.38 119 ASP A CA 1
ATOM 946 C C . ASP A 1 119 ? 1.166 -12.798 0.307 1.00 92.38 119 ASP A C 1
ATOM 948 O O . ASP A 1 119 ? 1.606 -13.895 0.646 1.00 92.38 119 ASP A O 1
ATOM 952 N N . GLY A 1 120 ? 1.617 -11.664 0.854 1.00 90.25 120 GLY A N 1
ATOM 953 C CA . GLY A 1 120 ? 2.741 -11.582 1.790 1.00 90.25 120 GLY A CA 1
ATOM 954 C C . GLY A 1 120 ? 4.019 -11.016 1.170 1.00 90.25 120 GLY A C 1
ATOM 955 O O . GLY A 1 120 ? 4.892 -10.552 1.904 1.00 90.25 120 GLY A O 1
ATOM 956 N N . SER A 1 121 ? 4.123 -10.987 -0.161 1.00 92.12 121 SER A N 1
ATOM 957 C CA . SER A 1 121 ? 5.276 -10.415 -0.867 1.00 92.12 121 SER A CA 1
ATOM 958 C C . SER A 1 121 ? 4.925 -9.680 -2.159 1.00 92.12 121 SER A C 1
ATOM 960 O O . SER A 1 121 ? 5.663 -8.775 -2.552 1.00 92.12 121 SER A O 1
ATOM 962 N N . ILE A 1 122 ? 3.807 -10.031 -2.789 1.00 94.56 122 ILE A N 1
ATOM 963 C CA . ILE A 1 122 ? 3.303 -9.482 -4.043 1.00 94.56 122 ILE A CA 1
ATOM 964 C C . ILE A 1 122 ? 1.980 -8.780 -3.776 1.00 94.56 122 ILE A C 1
ATOM 966 O O . ILE A 1 122 ? 1.093 -9.322 -3.118 1.00 94.56 122 ILE A O 1
ATOM 970 N N . VAL A 1 123 ? 1.862 -7.575 -4.320 1.00 95.12 123 VAL A N 1
ATOM 971 C CA . VAL A 1 123 ? 0.641 -6.775 -4.360 1.00 95.12 123 VAL A CA 1
ATOM 972 C C . VAL A 1 123 ? 0.028 -6.909 -5.753 1.00 95.12 123 VAL A C 1
ATOM 974 O O . VAL A 1 123 ? 0.709 -6.641 -6.746 1.00 95.12 123 VAL A O 1
ATOM 977 N N . ASP A 1 124 ? -1.247 -7.291 -5.835 1.00 95.12 124 ASP A N 1
ATOM 978 C CA . ASP A 1 124 ? -2.054 -7.201 -7.057 1.00 95.12 124 ASP A CA 1
ATOM 979 C C . ASP A 1 124 ? -3.025 -6.019 -6.972 1.00 95.12 124 ASP A C 1
ATOM 981 O O . ASP A 1 124 ? -3.837 -5.899 -6.054 1.00 95.12 124 ASP A O 1
ATOM 985 N N . LEU A 1 125 ? -2.934 -5.143 -7.965 1.00 92.00 125 LEU A N 1
ATOM 986 C CA . LEU A 1 125 ? -3.710 -3.917 -8.115 1.00 92.00 125 LEU A CA 1
ATOM 987 C C . LEU A 1 125 ? -4.724 -4.011 -9.261 1.00 92.00 125 LEU A C 1
ATOM 989 O O . LEU A 1 125 ? -5.198 -2.974 -9.732 1.00 92.00 125 LEU A O 1
ATOM 993 N N . LYS A 1 126 ? -5.021 -5.217 -9.762 1.00 89.12 126 LYS A N 1
ATOM 994 C CA . LYS A 1 126 ? -5.954 -5.437 -10.877 1.00 89.12 126 LYS A CA 1
ATOM 995 C C . LYS A 1 126 ? -7.314 -4.777 -10.641 1.00 89.12 126 LYS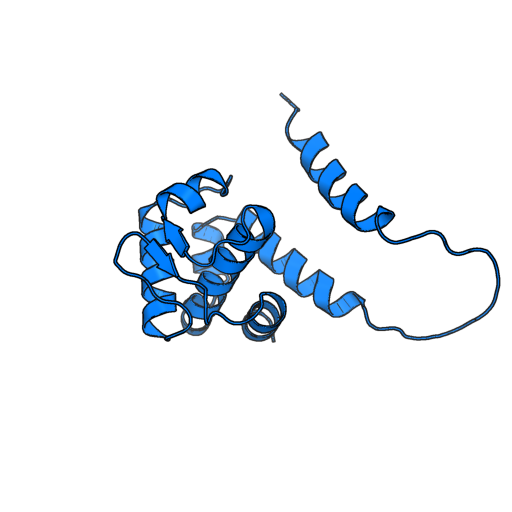 A C 1
ATOM 997 O O . LYS A 1 126 ? -7.795 -4.062 -11.517 1.00 89.12 126 LYS A O 1
ATOM 1002 N N . ASP A 1 127 ? -7.879 -4.973 -9.454 1.00 88.00 127 ASP A N 1
ATOM 1003 C CA . ASP A 1 127 ? -9.202 -4.463 -9.077 1.00 88.00 127 ASP A CA 1
ATOM 1004 C C . ASP A 1 127 ? -9.122 -3.197 -8.202 1.00 88.00 127 ASP A C 1
ATOM 1006 O O . ASP A 1 127 ? -10.131 -2.706 -7.688 1.00 88.00 127 ASP A O 1
ATOM 1010 N N . ALA A 1 128 ? -7.919 -2.631 -8.051 1.00 89.12 128 ALA A N 1
ATOM 1011 C CA . ALA A 1 128 ? -7.709 -1.444 -7.239 1.00 89.12 128 ALA A CA 1
ATOM 1012 C C . ALA A 1 128 ? -8.402 -0.213 -7.862 1.00 89.12 128 ALA A C 1
ATOM 1014 O O . ALA A 1 128 ? -8.333 0.004 -9.080 1.00 89.12 128 ALA A O 1
ATOM 1015 N N . PRO A 1 129 ? -9.032 0.658 -7.050 1.00 90.75 129 PRO A N 1
ATOM 1016 C CA . PRO A 1 129 ? -9.601 1.900 -7.552 1.00 90.75 129 PRO A CA 1
ATOM 1017 C C . PRO A 1 129 ? -8.538 2.802 -8.198 1.00 90.75 129 PRO A C 1
ATOM 1019 O O . PRO A 1 129 ? -7.366 2.800 -7.831 1.00 90.75 129 PRO A O 1
ATOM 1022 N N . THR A 1 130 ? -8.955 3.645 -9.144 1.00 89.56 130 THR A N 1
ATOM 1023 C CA . THR A 1 130 ? -8.059 4.629 -9.775 1.00 89.56 130 THR A CA 1
ATOM 1024 C C . THR A 1 130 ? -7.469 5.594 -8.745 1.00 89.56 130 THR A C 1
ATOM 1026 O O . THR A 1 130 ? -8.201 6.021 -7.847 1.00 89.56 130 THR A O 1
ATOM 1029 N N . LEU A 1 131 ? -6.229 6.054 -8.960 1.00 88.81 131 LEU A N 1
ATOM 1030 C CA . LEU A 1 131 ? -5.545 7.011 -8.078 1.00 88.81 131 LEU A CA 1
ATOM 1031 C C . LEU A 1 131 ? -6.430 8.214 -7.719 1.00 88.81 131 LEU A C 1
ATOM 1033 O O . LEU A 1 131 ? -6.616 8.511 -6.548 1.00 88.81 131 LEU A O 1
ATOM 1037 N N . LYS A 1 132 ? -7.090 8.830 -8.708 1.00 87.69 132 LYS A N 1
ATOM 1038 C CA . LYS A 1 132 ? -8.012 9.956 -8.489 1.00 87.69 132 LYS A CA 1
ATOM 1039 C C . LYS A 1 132 ? -9.118 9.654 -7.466 1.00 87.69 132 LYS A C 1
ATOM 1041 O O . LYS A 1 132 ? -9.384 10.474 -6.596 1.00 87.69 132 LYS A O 1
ATOM 1046 N N . LYS A 1 133 ? -9.761 8.484 -7.557 1.00 90.12 133 LYS A N 1
ATOM 1047 C CA . LYS A 1 133 ? -10.817 8.069 -6.611 1.00 90.12 133 LYS A CA 1
ATOM 1048 C C . LYS A 1 133 ? -10.257 7.849 -5.205 1.00 90.12 133 LYS A C 1
ATOM 1050 O O . LYS A 1 133 ? -10.926 8.173 -4.229 1.00 90.12 133 LYS A O 1
ATOM 1055 N N . LEU A 1 134 ? -9.044 7.305 -5.106 1.00 91.69 134 LEU A N 1
ATOM 1056 C CA . LEU A 1 134 ? -8.373 7.077 -3.826 1.00 91.69 134 LEU A CA 1
ATOM 1057 C C . LEU A 1 134 ? -7.995 8.399 -3.155 1.00 91.69 134 LEU A C 1
ATOM 1059 O O . LEU A 1 134 ? -8.281 8.570 -1.977 1.00 91.69 134 LEU A O 1
ATOM 1063 N N . LEU A 1 135 ? -7.444 9.351 -3.912 1.00 90.19 135 LEU A N 1
ATOM 1064 C CA . LEU A 1 135 ? -7.103 10.685 -3.412 1.00 90.19 135 LEU A CA 1
ATOM 1065 C C . LEU A 1 135 ? -8.341 11.448 -2.929 1.00 90.19 135 LEU A C 1
ATOM 1067 O O . LEU A 1 135 ? -8.332 12.003 -1.835 1.00 90.19 135 LEU A O 1
ATOM 1071 N N . GLN A 1 136 ? -9.443 11.388 -3.683 1.00 89.75 136 GLN A N 1
ATOM 1072 C CA . GLN A 1 136 ? -10.714 11.969 -3.243 1.00 89.75 136 GLN A CA 1
ATOM 1073 C C . GLN A 1 136 ? -11.189 11.357 -1.924 1.00 89.75 136 GLN A C 1
ATOM 1075 O O . GLN A 1 136 ? -11.537 12.097 -1.018 1.00 89.75 136 GLN A O 1
ATOM 1080 N N . LYS A 1 137 ? -11.152 10.026 -1.786 1.00 89.25 137 LYS A N 1
ATOM 1081 C CA . LYS A 1 137 ? -11.540 9.336 -0.544 1.00 89.25 137 LYS A CA 1
ATOM 1082 C C . LYS A 1 137 ? -10.575 9.605 0.621 1.00 89.25 137 LYS A C 1
ATOM 1084 O O . LYS A 1 137 ? -10.936 9.418 1.779 1.00 89.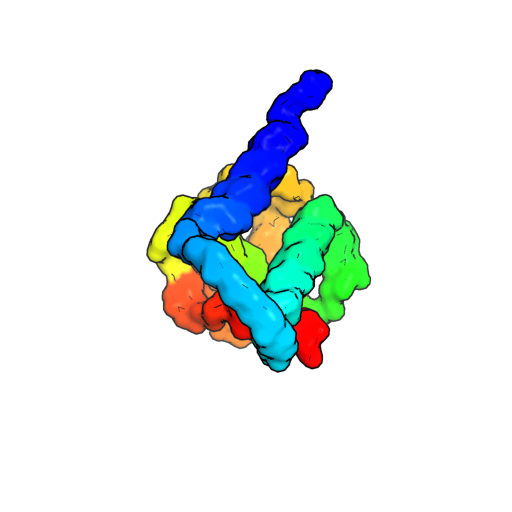25 137 LYS A O 1
ATOM 1089 N N . LEU A 1 138 ? -9.333 9.985 0.327 1.00 88.06 138 LEU A N 1
ATOM 1090 C CA . LEU A 1 138 ? -8.320 10.277 1.334 1.00 88.06 138 LEU A CA 1
ATOM 1091 C C . LEU A 1 138 ? -8.495 11.682 1.927 1.00 88.06 138 LEU A C 1
ATOM 1093 O O . LEU A 1 138 ? -8.361 11.833 3.142 1.00 88.06 138 LEU A O 1
ATOM 1097 N N . PHE A 1 139 ? -8.822 12.684 1.107 1.00 86.31 139 PHE A N 1
ATOM 1098 C CA . PHE A 1 139 ? -8.843 14.096 1.519 1.00 86.31 139 PHE A CA 1
ATOM 1099 C C . PHE A 1 139 ? -10.232 14.738 1.610 1.00 86.31 139 PHE A C 1
ATOM 1101 O O . PHE A 1 139 ? -10.344 15.832 2.163 1.00 86.31 139 PHE A O 1
ATOM 1108 N N . ARG A 1 140 ? -11.281 14.079 1.111 1.00 82.00 140 ARG A N 1
ATOM 1109 C CA . ARG A 1 140 ? -12.667 14.570 1.123 1.00 82.00 140 ARG A CA 1
ATOM 1110 C C . ARG A 1 140 ? -13.565 13.610 1.887 1.00 82.00 140 ARG A C 1
ATOM 1112 O O . ARG A 1 140 ? -14.471 14.118 2.576 1.00 82.00 140 ARG A O 1
#

Foldseek 3Di:
DDDVVVVVVVVVVCVVPVPDDDDDDDDDDDPDPPPPLVVLVVVLVVQLQVAPVSCVVPFDPVL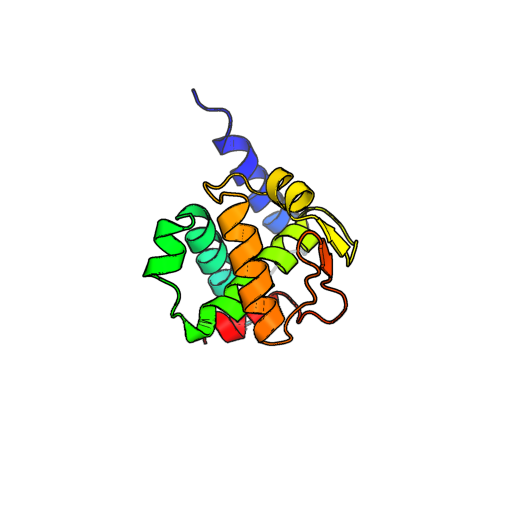LLLNLLLLVLVLCVVPHPAQKDWLVVSVVSRPGPDDSVNNLVSLVSNVVVVQWDDPSTMIGRPVHDHSSVSSVVRPD